Protein AF-A0A016V239-F1 (afdb_monomer_lite)

Secondary structure (DSSP, 8-state):
---------------------HHHHHHHHHHHHHHHHHHHHHHHHHH-TTTS-HHHHHHT--THHHHHHHHHHHHHHSSSHHHHHHHHHTBSSSSTT--B-HHHHHT-HHHHHHHHHHHHHHHHHHHTT----EEEEEEETTEEEEEEEESS-TTS--

Sequence (158 aa):
MRGIKHGRLRKFGSRRYRRPGTLHFMNGVAVSVLNTRHLSTLFENDRHFSHLADFEREMAYRTEMGLYFSYYKTIINAPSFLHGLKEITNDNVTEYGHTINTLKRFNLYPEVILSFAYRQFKALTNGLGWKLERCWTVNRGEMAPVESCEGTLTMTEI

InterPro domains:
  IPR018732 Dpy-19/Dpy-19-like [PF10034] (30-149)
  IPR018732 Dpy-19/Dpy-19-like [PTHR31488] (23-126)

Structure (mmCIF, N/CA/C/O backbone):
data_AF-A0A016V239-F1
#
_entry.id   AF-A0A016V239-F1
#
loop_
_atom_site.group_PDB
_atom_site.id
_atom_site.type_symbol
_atom_site.label_atom_id
_atom_site.label_alt_id
_atom_site.label_comp_id
_atom_site.label_asym_id
_atom_site.label_entity_id
_atom_site.label_seq_id
_atom_site.pdbx_PDB_ins_code
_atom_site.Cartn_x
_atom_site.Cartn_y
_atom_site.Cartn_z
_atom_site.occupancy
_atom_site.B_iso_or_equiv
_atom_site.auth_seq_id
_atom_site.auth_comp_id
_atom_site.auth_asym_id
_atom_site.auth_atom_id
_atom_site.pdbx_PDB_model_num
ATOM 1 N N . MET A 1 1 ? 53.558 -37.495 -2.596 1.00 44.53 1 MET A N 1
ATOM 2 C CA . MET A 1 1 ? 53.043 -37.053 -1.282 1.00 44.53 1 MET A CA 1
ATOM 3 C C . MET A 1 1 ? 52.337 -35.710 -1.441 1.00 44.53 1 MET A C 1
ATOM 5 O O . MET A 1 1 ? 53.005 -34.711 -1.655 1.00 44.53 1 MET A O 1
ATOM 9 N N . ARG A 1 2 ? 51.000 -35.673 -1.414 1.00 39.47 2 ARG A N 1
ATOM 10 C CA . ARG A 1 2 ? 50.211 -34.430 -1.338 1.00 39.47 2 ARG A CA 1
ATOM 11 C C . ARG A 1 2 ? 49.100 -34.661 -0.315 1.00 39.47 2 ARG A C 1
ATOM 13 O O . ARG A 1 2 ? 48.163 -35.404 -0.577 1.00 39.47 2 ARG A O 1
ATOM 20 N N . GLY A 1 3 ? 49.297 -34.122 0.887 1.00 42.81 3 GLY A N 1
ATOM 21 C CA . GLY A 1 3 ? 48.396 -34.286 2.024 1.00 42.81 3 GLY A CA 1
ATOM 22 C C . GLY A 1 3 ? 47.198 -33.347 1.922 1.00 42.81 3 GLY A C 1
ATOM 23 O O . GLY A 1 3 ? 47.354 -32.130 1.954 1.00 42.81 3 GLY A O 1
ATOM 24 N N . ILE A 1 4 ? 46.005 -33.927 1.826 1.00 49.91 4 ILE A N 1
ATOM 25 C CA . ILE A 1 4 ? 44.725 -33.227 1.924 1.00 49.91 4 ILE A CA 1
ATOM 26 C C . ILE A 1 4 ? 44.471 -32.961 3.413 1.00 49.91 4 ILE A C 1
ATOM 28 O O . ILE A 1 4 ? 44.132 -33.875 4.164 1.00 49.91 4 ILE A O 1
ATOM 32 N N . LYS A 1 5 ? 44.661 -31.719 3.876 1.00 50.88 5 LYS A N 1
ATOM 33 C CA . LYS A 1 5 ? 44.235 -31.323 5.226 1.00 50.88 5 LYS A CA 1
ATOM 34 C C . LYS A 1 5 ? 42.738 -31.026 5.205 1.00 50.88 5 LYS A C 1
ATOM 36 O O . LYS A 1 5 ? 42.298 -29.999 4.703 1.00 50.88 5 LYS A O 1
ATOM 41 N N . HIS A 1 6 ? 41.969 -31.957 5.758 1.00 50.56 6 HIS A N 1
ATOM 42 C CA . HIS A 1 6 ? 40.540 -31.826 6.010 1.00 50.56 6 HIS A CA 1
ATOM 43 C C . HIS A 1 6 ? 40.297 -30.668 6.997 1.00 50.56 6 HIS A C 1
ATOM 45 O O . HIS A 1 6 ? 40.685 -30.734 8.167 1.00 50.56 6 HIS A O 1
ATOM 51 N N . GLY A 1 7 ? 39.700 -29.577 6.511 1.00 50.06 7 GLY A N 1
ATOM 52 C CA . GLY A 1 7 ? 39.292 -28.436 7.325 1.00 50.06 7 GLY A CA 1
ATOM 53 C C . GLY A 1 7 ? 38.200 -28.847 8.311 1.00 50.06 7 GLY A C 1
ATOM 54 O O . GLY A 1 7 ? 37.103 -29.236 7.924 1.00 50.06 7 GLY A O 1
ATOM 55 N N . ARG A 1 8 ? 38.512 -28.780 9.606 1.00 51.22 8 ARG A N 1
ATOM 56 C CA . ARG A 1 8 ? 37.595 -29.082 10.707 1.00 51.22 8 ARG A CA 1
ATOM 57 C C . ARG A 1 8 ? 36.493 -28.013 10.760 1.00 51.22 8 ARG A C 1
ATOM 59 O O . ARG A 1 8 ? 36.762 -26.874 11.134 1.00 51.22 8 ARG A O 1
ATOM 66 N N . LEU A 1 9 ? 35.266 -28.389 10.395 1.00 56.19 9 LEU A N 1
ATOM 67 C CA . LEU A 1 9 ? 34.054 -27.571 10.522 1.00 56.19 9 LEU A CA 1
ATOM 68 C C . LEU A 1 9 ? 33.942 -26.993 11.944 1.00 56.19 9 LEU 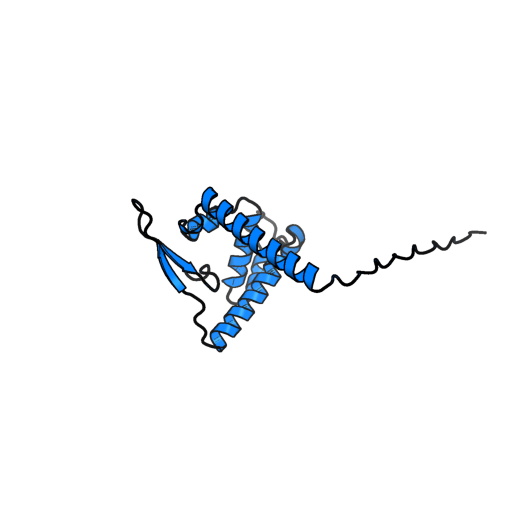A C 1
ATOM 70 O O . LEU A 1 9 ? 33.855 -27.731 12.929 1.00 56.19 9 LEU A O 1
ATOM 74 N N . ARG A 1 10 ? 33.944 -25.659 12.054 1.00 53.72 10 ARG A N 1
ATOM 75 C CA . ARG A 1 10 ? 33.608 -24.945 13.291 1.00 53.72 10 ARG A CA 1
ATOM 76 C C . ARG A 1 10 ? 32.156 -25.267 13.642 1.00 53.72 10 ARG A C 1
ATOM 78 O O . ARG A 1 10 ? 31.248 -24.886 12.910 1.00 53.72 10 ARG A O 1
ATOM 85 N N . LYS A 1 11 ? 31.936 -25.963 14.762 1.00 49.22 11 LYS A N 1
ATOM 86 C CA . LYS A 1 11 ? 30.594 -26.175 15.314 1.00 49.22 11 LYS A CA 1
ATOM 87 C C . LYS A 1 11 ? 29.951 -24.812 15.582 1.00 49.22 11 LYS A C 1
ATOM 89 O O . LYS A 1 11 ? 30.439 -24.049 16.413 1.00 49.22 11 LYS A O 1
ATOM 94 N N . PHE A 1 12 ? 28.871 -24.521 14.863 1.00 57.62 12 PHE A N 1
ATOM 95 C CA . PHE A 1 12 ? 28.000 -23.380 15.114 1.00 57.62 12 PHE A CA 1
ATOM 96 C C . PHE A 1 12 ? 27.380 -23.582 16.503 1.00 57.62 12 PHE A C 1
ATOM 98 O O . PHE A 1 12 ? 26.592 -24.503 16.715 1.00 57.62 12 PHE A O 1
ATOM 105 N N . GLY A 1 13 ? 27.815 -22.794 17.485 1.00 49.00 13 GLY A N 1
ATOM 106 C CA . GLY A 1 13 ? 27.261 -22.843 18.832 1.00 49.00 13 GLY A CA 1
ATOM 107 C C . GLY A 1 13 ? 25.800 -22.408 18.799 1.00 49.00 13 GLY A C 1
ATOM 108 O O . GLY A 1 13 ? 25.510 -21.236 18.571 1.00 49.00 13 GLY A O 1
ATOM 109 N N . SER A 1 14 ? 24.876 -23.339 19.033 1.00 49.62 14 SER A N 1
ATOM 110 C CA . SER A 1 14 ? 23.475 -23.016 19.293 1.00 49.62 14 SER A CA 1
ATOM 111 C C . SER A 1 14 ? 23.399 -22.125 20.534 1.00 49.62 14 SER A C 1
ATOM 113 O O . SER A 1 14 ? 23.553 -22.604 21.660 1.00 49.62 14 SER A O 1
ATOM 115 N N . ARG A 1 15 ? 23.159 -20.819 20.351 1.00 60.44 15 ARG A N 1
ATOM 116 C CA . ARG A 1 15 ? 22.717 -19.950 21.448 1.00 60.44 15 ARG A CA 1
ATOM 117 C C . ARG A 1 15 ? 21.414 -20.535 21.985 1.00 60.44 15 ARG A C 1
ATOM 119 O O . ARG A 1 15 ? 20.386 -20.508 21.317 1.00 60.44 15 ARG A O 1
ATOM 126 N N . ARG A 1 16 ? 21.478 -21.100 23.189 1.00 61.19 16 ARG A N 1
ATOM 127 C CA . ARG A 1 16 ? 20.323 -21.591 23.938 1.00 61.19 16 ARG A CA 1
ATOM 128 C C . ARG A 1 16 ? 19.430 -20.393 24.260 1.00 61.19 16 ARG A C 1
ATOM 130 O O . ARG A 1 16 ? 19.731 -19.629 25.172 1.00 61.19 16 ARG A O 1
ATOM 137 N N . TYR A 1 17 ? 18.359 -20.218 23.491 1.00 58.19 17 TYR A N 1
ATOM 138 C CA . TYR A 1 17 ? 17.320 -19.232 23.768 1.00 58.19 17 TYR A CA 1
ATOM 139 C C . TYR A 1 17 ? 16.639 -19.612 25.092 1.00 58.19 17 TYR A C 1
ATOM 141 O O . TYR A 1 17 ? 15.859 -20.563 25.165 1.00 58.19 17 TYR A O 1
ATOM 149 N N . ARG A 1 18 ? 17.027 -18.937 26.180 1.00 67.62 18 ARG A N 1
ATOM 150 C CA . ARG A 1 18 ? 16.446 -19.126 27.513 1.00 67.62 18 ARG A CA 1
ATOM 151 C C . ARG A 1 18 ? 15.034 -18.551 27.470 1.00 67.62 18 ARG A C 1
ATOM 153 O O . ARG A 1 18 ? 14.893 -17.359 27.226 1.00 67.62 18 ARG A O 1
ATOM 160 N N . ARG A 1 19 ? 14.013 -19.399 27.658 1.00 61.06 19 ARG A N 1
ATOM 161 C CA . ARG A 1 19 ? 12.600 -18.988 27.623 1.00 61.06 19 ARG A CA 1
ATOM 162 C C . ARG A 1 19 ? 12.402 -17.777 28.550 1.00 61.06 19 ARG A C 1
ATOM 164 O O . ARG A 1 19 ? 12.615 -17.934 29.754 1.00 61.06 19 ARG A O 1
ATOM 171 N N . PRO A 1 20 ? 12.050 -16.591 28.026 1.00 62.50 20 PRO A N 1
ATOM 172 C CA . PRO A 1 20 ? 11.710 -15.464 28.878 1.00 62.50 20 PRO A CA 1
ATOM 173 C C . PRO A 1 20 ? 10.446 -15.829 29.663 1.00 62.50 20 PRO A C 1
ATOM 175 O O . PRO A 1 20 ? 9.516 -16.415 29.109 1.00 62.50 20 PRO A O 1
ATOM 178 N N . GLY A 1 21 ? 10.426 -15.539 30.965 1.00 72.31 21 GLY A N 1
ATOM 179 C CA . GLY A 1 21 ? 9.213 -15.705 31.768 1.00 72.31 21 GLY A CA 1
ATOM 180 C C . GLY A 1 21 ? 8.068 -14.870 31.188 1.00 72.31 21 GLY A C 1
ATOM 181 O O . GLY A 1 21 ? 8.310 -13.826 30.580 1.00 72.31 21 GLY A O 1
ATOM 182 N N . THR A 1 22 ? 6.823 -15.299 31.393 1.00 73.69 22 THR A N 1
ATOM 183 C CA . THR A 1 22 ? 5.605 -14.603 30.926 1.00 73.69 22 THR A CA 1
ATOM 184 C C . THR A 1 22 ? 5.589 -13.114 31.291 1.00 73.69 22 THR A C 1
ATOM 186 O O . THR A 1 22 ? 5.162 -12.292 30.486 1.00 73.69 22 THR A O 1
ATOM 189 N N . LEU A 1 23 ? 6.156 -12.738 32.441 1.00 75.50 23 LEU A N 1
ATOM 190 C CA . LEU A 1 23 ? 6.297 -11.343 32.871 1.00 75.50 23 LEU A CA 1
ATOM 191 C C . LEU A 1 23 ? 7.185 -10.495 31.938 1.00 75.50 23 LEU A C 1
ATOM 193 O O . LEU A 1 23 ? 6.858 -9.350 31.637 1.00 75.50 23 LEU A O 1
ATOM 197 N N . HIS A 1 24 ? 8.287 -11.055 31.432 1.00 82.00 24 HIS A N 1
ATOM 198 C CA . HIS A 1 24 ? 9.167 -10.350 30.494 1.00 82.00 24 HIS A CA 1
ATOM 199 C C . HIS A 1 24 ? 8.504 -10.149 29.132 1.00 82.00 24 HIS A C 1
ATOM 201 O O . HIS A 1 24 ? 8.753 -9.139 28.477 1.00 82.00 24 HIS A O 1
ATOM 207 N N . PHE A 1 25 ? 7.640 -11.080 28.724 1.00 85.12 25 PHE A N 1
ATOM 208 C CA . PHE A 1 25 ? 6.859 -10.939 27.502 1.00 85.12 25 PHE A CA 1
ATOM 209 C C . PHE A 1 25 ? 5.836 -9.803 27.626 1.00 85.12 25 PHE A C 1
ATOM 211 O O . PHE A 1 25 ? 5.784 -8.941 26.755 1.00 85.12 25 PHE A O 1
ATOM 218 N N . MET A 1 26 ? 5.101 -9.734 28.742 1.00 85.06 26 MET A N 1
ATOM 219 C CA . MET A 1 26 ? 4.129 -8.659 28.993 1.00 85.06 26 MET A CA 1
ATOM 220 C C . MET A 1 26 ? 4.786 -7.277 29.046 1.00 85.06 26 MET A C 1
ATOM 222 O O . MET A 1 26 ? 4.302 -6.342 28.411 1.00 85.06 26 MET A O 1
ATOM 226 N N . ASN A 1 27 ? 5.926 -7.158 29.733 1.00 88.69 27 ASN A N 1
ATOM 227 C CA . ASN A 1 27 ? 6.692 -5.911 29.760 1.00 88.69 27 ASN A CA 1
ATOM 228 C C . ASN A 1 27 ? 7.199 -5.527 28.360 1.00 88.69 27 ASN A C 1
ATOM 230 O O . ASN A 1 27 ? 7.141 -4.358 27.989 1.00 88.69 27 ASN A O 1
ATOM 234 N N . GLY A 1 28 ? 7.637 -6.503 27.557 1.00 91.44 28 GLY A N 1
ATOM 235 C CA . GLY A 1 28 ? 8.037 -6.273 26.166 1.00 91.44 28 GLY A CA 1
ATOM 236 C C . GLY A 1 28 ? 6.888 -5.765 25.291 1.00 91.44 28 GLY A C 1
ATOM 237 O O . GLY A 1 28 ? 7.064 -4.798 24.553 1.00 91.44 28 GLY A O 1
ATOM 238 N N . VAL A 1 29 ? 5.698 -6.361 25.416 1.00 93.75 29 VAL A N 1
ATOM 239 C CA . VAL A 1 29 ? 4.489 -5.911 24.705 1.00 93.75 29 VAL A CA 1
ATOM 240 C C . VAL A 1 29 ? 4.112 -4.491 25.126 1.00 93.75 29 VAL A C 1
ATOM 242 O O . VAL A 1 29 ? 3.867 -3.651 24.264 1.00 93.75 29 VAL A O 1
ATOM 245 N N . ALA A 1 30 ? 4.124 -4.192 26.427 1.00 94.25 30 ALA A N 1
ATOM 246 C CA . ALA A 1 30 ? 3.801 -2.861 26.935 1.00 94.25 30 ALA A CA 1
ATOM 247 C C . ALA A 1 30 ? 4.761 -1.790 26.392 1.00 94.25 30 ALA A C 1
ATOM 249 O O . ALA A 1 30 ? 4.313 -0.776 25.856 1.00 94.25 30 ALA A O 1
ATOM 250 N N . VAL A 1 31 ? 6.074 -2.040 26.454 1.00 95.06 31 VAL A N 1
ATOM 251 C CA . VAL A 1 31 ? 7.090 -1.131 25.898 1.00 95.06 31 VAL A CA 1
ATOM 252 C C . VAL A 1 31 ? 6.915 -0.966 24.387 1.00 95.06 31 VAL A C 1
ATOM 254 O O . VAL A 1 31 ? 6.991 0.156 23.893 1.00 95.06 31 VAL A O 1
ATOM 257 N N . SER A 1 32 ? 6.620 -2.044 23.653 1.00 93.81 32 SER A N 1
ATOM 258 C CA . SER A 1 32 ? 6.361 -1.969 22.212 1.00 93.81 32 SER A CA 1
ATOM 259 C C . SER A 1 32 ? 5.154 -1.088 21.896 1.00 93.81 32 SER A C 1
ATOM 261 O O . SER A 1 32 ? 5.251 -0.231 21.024 1.00 93.81 32 SER A O 1
ATOM 263 N N . VAL A 1 33 ? 4.033 -1.261 22.604 1.00 95.88 33 VAL A N 1
ATOM 264 C CA . VAL A 1 33 ? 2.819 -0.459 22.383 1.00 95.88 33 VAL A CA 1
ATOM 265 C C . VAL A 1 33 ? 3.086 1.012 22.688 1.00 95.88 33 VAL A C 1
ATOM 267 O O . VAL A 1 33 ? 2.745 1.867 21.873 1.00 95.88 33 VAL A O 1
ATOM 270 N N . LEU A 1 34 ? 3.730 1.315 23.818 1.00 95.12 34 LEU A N 1
ATOM 271 C CA . LEU A 1 34 ? 4.085 2.688 24.185 1.00 95.12 34 LEU A CA 1
ATOM 272 C C . LEU A 1 34 ? 5.008 3.328 23.145 1.00 95.12 34 LEU A C 1
ATOM 274 O O . LEU A 1 34 ? 4.759 4.455 22.721 1.00 95.12 34 LEU A O 1
ATOM 278 N N . ASN A 1 35 ? 6.024 2.597 22.686 1.00 94.81 35 ASN A N 1
ATOM 279 C CA . ASN A 1 35 ? 6.947 3.079 21.665 1.00 94.81 35 ASN A CA 1
ATOM 280 C C . ASN A 1 35 ? 6.236 3.336 20.327 1.00 94.81 35 ASN A C 1
ATOM 282 O O . ASN A 1 35 ? 6.426 4.389 19.727 1.00 94.81 35 ASN A O 1
ATOM 286 N N . THR A 1 36 ? 5.365 2.426 19.878 1.00 91.06 36 THR A N 1
ATOM 287 C CA . THR A 1 36 ? 4.581 2.626 18.649 1.00 91.06 36 THR A CA 1
ATOM 288 C C . THR A 1 36 ? 3.662 3.840 18.764 1.00 91.06 36 THR A C 1
ATOM 290 O O . THR A 1 36 ? 3.586 4.629 17.825 1.00 91.06 36 THR A O 1
ATOM 293 N N . ARG A 1 37 ? 3.007 4.037 19.916 1.00 91.81 37 ARG A N 1
ATOM 294 C CA . ARG A 1 37 ? 2.168 5.220 20.165 1.00 91.81 37 ARG A CA 1
ATOM 295 C C . ARG A 1 37 ? 2.993 6.502 20.121 1.00 91.81 37 ARG A C 1
ATOM 297 O O . ARG A 1 37 ? 2.631 7.424 19.398 1.00 91.81 37 ARG A O 1
ATOM 304 N N . HIS A 1 38 ? 4.122 6.534 20.819 1.00 94.12 38 HIS A N 1
ATOM 305 C CA . HIS A 1 38 ? 5.001 7.698 20.848 1.00 94.12 38 HIS A CA 1
ATOM 306 C C . HIS A 1 38 ? 5.532 8.063 19.454 1.00 94.12 38 HIS A C 1
ATOM 308 O O . HIS A 1 38 ? 5.443 9.217 19.034 1.00 94.12 38 HIS A O 1
ATOM 314 N N . LEU A 1 39 ? 6.005 7.070 18.696 1.00 91.88 39 LEU A N 1
ATOM 315 C CA . LEU A 1 39 ? 6.440 7.282 17.319 1.00 91.88 39 LEU A CA 1
ATOM 316 C C . LEU A 1 39 ? 5.288 7.790 16.452 1.00 91.88 39 LEU A C 1
ATOM 318 O O . LEU A 1 39 ? 5.470 8.778 15.750 1.00 91.88 39 LEU A O 1
ATOM 322 N N . SER A 1 40 ? 4.095 7.191 16.547 1.00 85.50 40 SER A N 1
ATOM 323 C CA . SER A 1 40 ? 2.936 7.647 15.768 1.00 85.50 40 SER A CA 1
ATOM 324 C C . SER A 1 40 ? 2.589 9.113 16.038 1.00 85.50 40 SER A C 1
ATOM 326 O O . SER A 1 40 ? 2.348 9.858 15.096 1.00 85.50 40 SER A O 1
ATOM 328 N N . THR A 1 41 ? 2.668 9.564 17.295 1.00 86.19 41 THR A N 1
ATOM 329 C CA . THR A 1 41 ? 2.420 10.971 17.641 1.00 86.19 41 THR A CA 1
ATOM 330 C C . THR A 1 41 ? 3.497 11.916 17.115 1.00 86.19 41 THR A C 1
ATOM 332 O O . THR A 1 41 ? 3.171 13.002 16.649 1.00 86.19 41 THR A O 1
ATOM 335 N N . LEU A 1 42 ? 4.772 11.511 17.151 1.00 90.06 42 LEU A N 1
ATOM 336 C CA . LEU A 1 42 ? 5.864 12.322 16.607 1.00 90.06 42 LEU A CA 1
ATOM 337 C C . LEU A 1 42 ? 5.771 12.445 15.084 1.00 90.06 42 LEU A C 1
ATOM 339 O O . LEU A 1 42 ? 5.923 13.541 14.552 1.00 90.06 42 LEU A O 1
ATOM 343 N N . PHE A 1 43 ? 5.489 11.336 14.395 1.00 83.38 43 PHE A N 1
ATOM 344 C CA . PHE A 1 43 ? 5.298 11.329 12.946 1.00 83.38 43 PHE A CA 1
ATOM 345 C C . PHE A 1 43 ? 4.119 12.203 12.526 1.00 83.38 43 PHE A C 1
ATOM 347 O O . PHE A 1 43 ? 4.241 12.950 11.557 1.00 83.38 43 PHE A O 1
ATOM 354 N N . GLU A 1 44 ? 3.004 12.134 13.255 1.00 80.81 44 GLU A N 1
ATOM 355 C CA . GLU A 1 44 ? 1.842 12.968 12.960 1.00 80.81 44 GLU A CA 1
ATOM 356 C C . GLU A 1 44 ? 2.150 14.453 13.178 1.00 80.81 44 GLU A C 1
ATOM 358 O O . GLU A 1 44 ? 1.818 15.273 12.332 1.00 80.81 44 GLU A O 1
ATOM 363 N N . ASN A 1 45 ? 2.866 14.800 14.249 1.00 83.50 45 ASN A N 1
ATOM 364 C CA . ASN A 1 45 ? 3.215 16.189 14.546 1.00 83.50 45 ASN A CA 1
ATOM 365 C C . ASN A 1 45 ? 4.207 16.804 13.539 1.00 83.50 45 ASN A C 1
ATOM 367 O O . ASN A 1 45 ? 4.131 17.993 13.249 1.00 83.50 45 ASN A O 1
ATOM 371 N N . ASP A 1 46 ? 5.148 16.018 13.010 1.00 82.50 46 ASP A N 1
ATOM 372 C CA . ASP A 1 46 ? 6.144 16.513 12.047 1.00 82.50 46 ASP A CA 1
ATOM 373 C C . ASP A 1 46 ? 5.580 16.606 10.621 1.00 82.50 46 ASP A C 1
ATOM 375 O O . ASP A 1 46 ? 5.853 17.553 9.884 1.00 82.50 46 ASP A O 1
ATOM 379 N N . ARG A 1 47 ? 4.766 15.625 10.216 1.00 72.44 47 ARG A N 1
ATOM 380 C CA . ARG A 1 47 ? 4.387 15.426 8.807 1.00 72.44 47 ARG A CA 1
ATOM 381 C C . ARG A 1 47 ? 2.908 15.667 8.520 1.00 72.44 47 ARG A C 1
ATOM 383 O O . ARG A 1 47 ? 2.558 15.735 7.346 1.00 72.44 47 ARG A O 1
ATOM 390 N N . HIS A 1 48 ? 2.067 15.779 9.553 1.00 72.75 48 HIS A N 1
ATOM 391 C CA . HIS A 1 48 ? 0.610 15.957 9.461 1.00 72.75 48 HIS A CA 1
ATOM 392 C C . HIS A 1 48 ? -0.043 14.994 8.459 1.00 72.75 48 HIS A C 1
ATOM 394 O O . HIS A 1 48 ? -0.891 15.376 7.651 1.00 72.75 48 HIS A O 1
ATOM 400 N N . PHE A 1 49 ? 0.393 13.730 8.474 1.00 61.28 49 PHE A N 1
ATOM 401 C CA . PHE A 1 49 ? 0.010 12.726 7.481 1.00 61.28 49 PHE A CA 1
ATOM 402 C C . PHE A 1 49 ? -1.502 12.490 7.413 1.00 61.28 49 PHE A C 1
ATOM 404 O O . PHE A 1 49 ? -1.989 12.124 6.346 1.00 61.28 49 PHE A O 1
ATOM 411 N N . SER A 1 50 ? -2.233 12.713 8.507 1.00 65.38 50 SER A N 1
ATOM 412 C CA . SER A 1 50 ? -3.693 12.569 8.563 1.00 65.38 50 SER A CA 1
ATOM 413 C C . SER A 1 50 ? -4.441 13.694 7.836 1.00 65.38 50 SER A C 1
ATOM 415 O O . SER A 1 50 ? -5.618 13.548 7.517 1.00 65.38 50 SER A O 1
ATOM 417 N N . HIS A 1 51 ? -3.771 14.817 7.560 1.00 63.78 51 HIS A N 1
ATOM 418 C CA . HIS A 1 51 ? -4.333 15.966 6.843 1.00 63.78 51 HIS A CA 1
ATOM 419 C C . HIS A 1 51 ? -3.883 16.054 5.379 1.00 63.78 51 HIS A C 1
ATOM 421 O O . HIS A 1 51 ? -4.419 16.867 4.622 1.00 63.78 51 HIS A O 1
ATOM 427 N N . LEU A 1 52 ? -2.895 15.261 4.966 1.00 68.38 52 LEU A N 1
ATOM 428 C CA . LEU A 1 52 ? -2.449 15.237 3.576 1.00 68.38 52 LEU A CA 1
ATOM 429 C C . LEU A 1 52 ? -3.379 14.358 2.741 1.00 68.38 52 LEU A C 1
ATOM 431 O O . LEU A 1 52 ? -3.791 13.282 3.174 1.00 68.38 52 LEU A O 1
ATOM 435 N N . ALA A 1 53 ? -3.669 14.815 1.525 1.00 69.06 53 ALA A N 1
ATOM 436 C CA . ALA A 1 53 ? -4.387 14.013 0.546 1.00 69.06 53 ALA A CA 1
ATOM 437 C C . ALA A 1 53 ? -3.563 12.782 0.147 1.00 69.06 53 ALA A C 1
ATOM 439 O O . ALA A 1 53 ? -2.330 12.828 0.167 1.00 69.06 53 ALA A O 1
ATOM 440 N N . ASP A 1 54 ? -4.221 11.706 -0.287 1.00 67.38 54 ASP A N 1
ATOM 441 C CA . ASP A 1 54 ? -3.535 10.468 -0.679 1.00 67.38 54 ASP A CA 1
ATOM 442 C C . ASP A 1 54 ? -2.461 10.725 -1.755 1.00 67.38 54 ASP A C 1
ATOM 444 O O . ASP A 1 54 ? -1.332 10.254 -1.621 1.00 67.38 54 ASP A O 1
ATOM 448 N N . PHE A 1 55 ? -2.726 11.616 -2.719 1.00 66.56 55 PHE A N 1
ATOM 449 C CA . PHE A 1 55 ? -1.733 12.026 -3.722 1.00 66.56 55 PHE A CA 1
ATOM 450 C C . PHE A 1 55 ? -0.517 12.770 -3.126 1.00 66.56 55 PHE A C 1
ATOM 452 O O . PHE A 1 55 ? 0.614 12.590 -3.582 1.00 66.56 55 PHE A O 1
ATOM 459 N N . GLU A 1 56 ? -0.718 13.607 -2.101 1.00 67.38 56 GLU A N 1
ATOM 460 C CA . GLU A 1 56 ? 0.360 14.353 -1.429 1.00 67.38 56 GLU A CA 1
ATOM 461 C C . GLU A 1 56 ? 1.238 13.392 -0.622 1.00 67.38 56 GLU A C 1
ATOM 463 O O . GLU A 1 56 ? 2.461 13.547 -0.569 1.00 67.38 56 GLU A O 1
ATOM 468 N N . ARG A 1 57 ? 0.620 12.356 -0.038 1.00 73.44 57 ARG A N 1
ATOM 469 C CA . ARG A 1 57 ? 1.319 11.271 0.663 1.00 73.44 57 ARG A CA 1
ATOM 470 C C . ARG A 1 57 ? 2.137 10.426 -0.312 1.00 73.44 57 ARG A C 1
ATOM 472 O O . ARG A 1 57 ? 3.279 10.097 0.007 1.00 73.44 57 ARG A O 1
ATOM 479 N N . GLU A 1 58 ? 1.611 10.140 -1.503 1.00 69.69 58 GLU A N 1
ATOM 480 C CA . GLU A 1 58 ? 2.338 9.431 -2.568 1.00 69.69 58 GLU A CA 1
ATOM 481 C C . GLU A 1 58 ? 3.581 10.207 -3.040 1.00 69.69 58 GLU A C 1
ATOM 483 O O . GLU A 1 58 ? 4.648 9.623 -3.229 1.00 69.69 58 GLU A O 1
ATOM 488 N N . MET A 1 59 ? 3.486 11.534 -3.150 1.00 65.38 59 MET A N 1
ATOM 489 C CA . MET A 1 59 ? 4.597 12.411 -3.561 1.00 65.38 59 MET A CA 1
ATOM 490 C C . MET A 1 59 ? 5.650 12.627 -2.459 1.00 65.38 59 MET A C 1
ATOM 492 O O . MET A 1 59 ? 6.752 13.113 -2.725 1.00 65.38 59 MET A O 1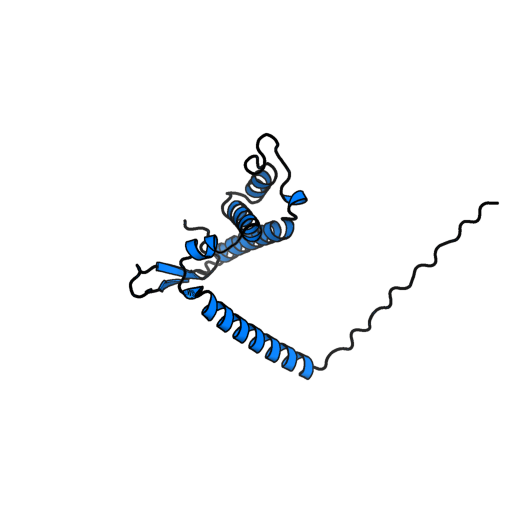
ATOM 496 N N . ALA A 1 60 ? 5.349 12.255 -1.211 1.00 70.19 60 ALA A N 1
ATOM 497 C CA . ALA A 1 60 ? 6.267 12.398 -0.085 1.00 70.19 60 ALA A CA 1
ATOM 498 C C . ALA A 1 60 ? 7.361 11.311 -0.045 1.00 70.19 60 ALA A C 1
AT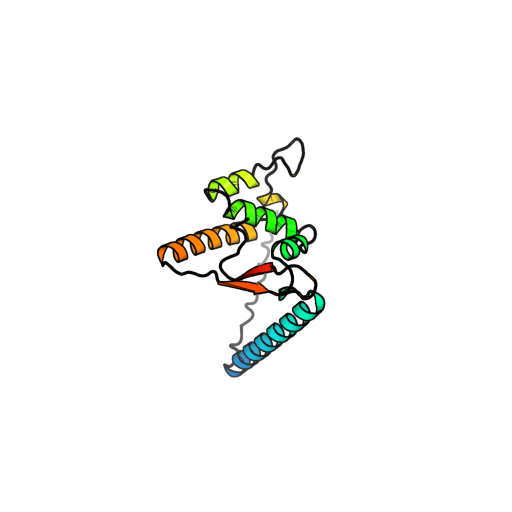OM 500 O O . ALA A 1 60 ? 8.338 11.449 0.709 1.00 70.19 60 ALA A O 1
ATOM 501 N N . TYR A 1 61 ? 7.222 10.243 -0.841 1.00 69.56 61 TYR A N 1
ATOM 502 C CA . TYR A 1 61 ? 8.240 9.208 -0.994 1.00 69.56 61 TYR A CA 1
ATOM 503 C C . TYR A 1 61 ? 9.386 9.715 -1.873 1.00 69.56 61 TYR A C 1
ATOM 505 O O . TYR A 1 61 ? 9.247 9.905 -3.079 1.00 69.56 61 TYR A O 1
ATOM 513 N N . ARG A 1 62 ? 10.562 9.924 -1.273 1.00 74.69 62 ARG A N 1
ATOM 514 C CA . ARG A 1 62 ? 11.760 10.302 -2.031 1.00 74.69 62 ARG A CA 1
ATOM 515 C C . ARG A 1 62 ? 12.402 9.090 -2.710 1.00 74.69 62 ARG A C 1
ATOM 517 O O . ARG A 1 62 ? 12.553 8.037 -2.093 1.00 74.69 62 ARG A O 1
ATOM 524 N N . THR A 1 63 ? 12.815 9.305 -3.961 1.00 81.19 63 THR A N 1
ATOM 525 C CA . THR A 1 63 ? 13.719 8.459 -4.761 1.00 81.19 63 THR A CA 1
ATOM 526 C C . THR A 1 63 ? 13.371 6.965 -4.752 1.00 81.19 63 THR A C 1
ATOM 528 O O . THR A 1 63 ? 12.444 6.544 -5.438 1.00 81.19 63 THR A O 1
ATOM 531 N N . GLU A 1 64 ? 14.115 6.161 -3.997 1.00 82.56 64 GLU A N 1
ATOM 532 C CA . GLU A 1 64 ? 14.068 4.697 -4.025 1.00 82.56 64 GLU A CA 1
ATOM 533 C C . GLU A 1 64 ? 12.736 4.155 -3.492 1.00 82.56 64 GLU A C 1
ATOM 535 O O . GLU A 1 64 ? 12.141 3.258 -4.083 1.00 82.56 64 GLU A O 1
ATOM 540 N N . MET A 1 65 ? 12.202 4.767 -2.431 1.00 81.25 65 MET A N 1
ATOM 541 C CA . MET A 1 65 ? 10.931 4.334 -1.839 1.00 81.25 65 MET A CA 1
ATOM 542 C C . MET A 1 65 ? 9.747 4.605 -2.773 1.00 81.25 65 MET A C 1
ATOM 544 O O . MET A 1 65 ? 8.816 3.805 -2.836 1.00 81.25 65 MET A O 1
ATOM 548 N N . GLY A 1 66 ? 9.803 5.706 -3.530 1.00 83.12 66 GLY A N 1
ATOM 549 C CA . GLY A 1 66 ? 8.797 6.028 -4.544 1.00 83.12 66 GLY A CA 1
ATOM 550 C C . GLY A 1 66 ? 8.863 5.075 -5.738 1.00 83.12 66 GLY A C 1
ATOM 551 O O . GLY A 1 66 ? 7.827 4.671 -6.261 1.00 83.12 66 GLY A O 1
ATOM 552 N N . LEU A 1 67 ? 10.071 4.646 -6.122 1.00 83.19 67 LEU A N 1
ATOM 553 C CA . LEU A 1 67 ? 10.270 3.640 -7.166 1.00 83.19 67 LEU A CA 1
ATOM 554 C C . LEU A 1 67 ? 9.639 2.292 -6.775 1.00 83.19 67 LEU A C 1
ATOM 556 O O . LEU A 1 67 ? 8.868 1.733 -7.555 1.00 83.19 67 LEU A O 1
ATOM 560 N N . TYR A 1 68 ? 9.915 1.792 -5.565 1.00 86.62 68 TYR A N 1
ATOM 561 C CA . TYR A 1 68 ? 9.314 0.551 -5.053 1.00 86.62 68 TYR A CA 1
ATOM 562 C C . TYR A 1 68 ? 7.785 0.625 -5.004 1.00 86.62 68 TYR A C 1
ATOM 564 O O . TYR A 1 68 ? 7.096 -0.306 -5.428 1.00 86.62 68 TYR A O 1
ATOM 572 N N . PHE A 1 69 ? 7.255 1.757 -4.538 1.00 85.62 69 PHE A N 1
ATOM 573 C CA . PHE A 1 69 ? 5.819 1.992 -4.466 1.00 85.62 69 PHE A CA 1
ATOM 574 C C . PHE A 1 69 ? 5.153 2.043 -5.852 1.00 85.62 69 PHE A C 1
ATOM 576 O O . PHE A 1 69 ? 4.095 1.445 -6.049 1.00 85.62 69 PHE A O 1
ATOM 583 N N . SER A 1 70 ? 5.797 2.684 -6.831 1.00 85.44 70 SER A N 1
ATOM 584 C CA . SER A 1 70 ? 5.323 2.742 -8.220 1.00 85.44 70 SER A CA 1
ATOM 585 C C . SER A 1 70 ? 5.193 1.345 -8.834 1.00 85.44 70 SER A C 1
ATOM 587 O O . SER A 1 70 ? 4.127 0.977 -9.329 1.00 85.44 70 SER A O 1
ATOM 589 N N . TYR A 1 71 ? 6.229 0.509 -8.706 1.00 86.75 71 TYR A N 1
ATOM 590 C CA . TYR A 1 71 ? 6.177 -0.864 -9.207 1.00 86.75 71 TYR A CA 1
ATOM 591 C C . TYR A 1 71 ? 5.114 -1.716 -8.511 1.00 86.75 71 TYR A C 1
ATOM 593 O O . TYR A 1 71 ? 4.414 -2.482 -9.174 1.00 86.75 71 TYR A O 1
ATOM 601 N N . TYR A 1 72 ? 4.958 -1.570 -7.193 1.00 88.00 72 TYR A N 1
ATOM 602 C CA . TYR A 1 72 ? 3.867 -2.204 -6.454 1.00 88.00 72 TYR A CA 1
ATOM 603 C C . TYR A 1 72 ? 2.496 -1.821 -7.045 1.00 88.00 72 TYR A C 1
ATOM 605 O O . TYR A 1 72 ? 1.692 -2.708 -7.349 1.00 88.00 72 TYR A O 1
ATOM 613 N N . LYS A 1 73 ? 2.257 -0.521 -7.289 1.00 86.44 73 LYS A N 1
ATOM 614 C CA . LYS A 1 73 ? 1.005 0.012 -7.863 1.00 86.44 73 LYS A CA 1
ATOM 615 C C . LYS A 1 73 ? 0.723 -0.573 -9.256 1.00 86.44 73 LYS A C 1
ATOM 617 O O . LYS A 1 73 ? -0.398 -1.001 -9.532 1.00 86.44 73 LYS A O 1
ATOM 622 N N . THR A 1 74 ? 1.746 -0.714 -10.097 1.00 86.62 74 THR A N 1
ATOM 623 C CA . THR A 1 74 ? 1.619 -1.352 -11.419 1.00 86.62 74 THR A CA 1
ATOM 624 C C . THR A 1 74 ? 1.151 -2.813 -11.326 1.00 86.62 74 THR A C 1
ATOM 626 O O . THR A 1 74 ? 0.254 -3.219 -12.064 1.00 86.62 74 THR A O 1
ATOM 629 N N . ILE A 1 75 ? 1.675 -3.620 -10.390 1.00 88.81 75 ILE A N 1
ATOM 630 C CA . ILE A 1 75 ? 1.289 -5.046 -10.260 1.00 88.81 75 ILE A CA 1
ATOM 631 C C . ILE A 1 75 ? -0.155 -5.216 -9.776 1.00 88.81 75 ILE A C 1
ATOM 633 O O . ILE A 1 75 ? -0.854 -6.145 -10.212 1.00 88.81 75 ILE A O 1
ATOM 637 N N . ILE A 1 76 ? -0.597 -4.370 -8.842 1.00 87.44 76 ILE A N 1
ATOM 638 C CA . ILE A 1 76 ? -1.953 -4.458 -8.282 1.00 87.44 76 ILE A CA 1
ATOM 639 C C . ILE A 1 76 ? -3.014 -3.984 -9.279 1.00 87.44 76 ILE A C 1
ATOM 641 O O . ILE A 1 76 ? -4.093 -4.576 -9.313 1.00 87.44 76 ILE A O 1
ATOM 645 N N . ASN A 1 77 ? -2.687 -2.993 -10.117 1.00 85.62 77 ASN A N 1
ATOM 646 C CA . ASN A 1 77 ? -3.594 -2.440 -11.125 1.00 85.62 77 ASN A CA 1
ATOM 647 C C . ASN A 1 77 ? -3.611 -3.269 -12.419 1.00 85.62 77 ASN A C 1
ATOM 649 O O . ASN A 1 77 ? -4.589 -3.233 -13.164 1.00 85.62 77 ASN A O 1
ATOM 653 N N . ALA A 1 78 ? -2.572 -4.070 -12.678 1.00 88.06 78 ALA A N 1
ATOM 654 C CA . ALA A 1 78 ? -2.533 -4.965 -13.828 1.00 88.06 78 ALA A CA 1
ATOM 655 C C . ALA A 1 78 ? -3.664 -6.020 -13.790 1.00 88.06 78 ALA A C 1
ATOM 657 O O . ALA A 1 78 ? -3.940 -6.613 -12.737 1.00 88.06 78 ALA A O 1
ATOM 658 N N . PRO A 1 79 ? -4.249 -6.387 -14.947 1.00 87.12 79 PRO A N 1
ATOM 659 C CA . PRO A 1 79 ? -5.380 -7.318 -15.016 1.00 87.12 79 PRO A CA 1
ATOM 660 C C . PRO A 1 79 ? -5.041 -8.699 -14.438 1.00 87.12 79 PRO A C 1
ATOM 662 O O . PRO A 1 79 ? -5.851 -9.311 -13.744 1.00 87.12 79 PRO A O 1
ATOM 665 N N . SER A 1 80 ? -3.806 -9.175 -14.619 1.00 89.19 80 SER A N 1
ATOM 666 C CA . SER A 1 80 ? -3.307 -10.413 -14.008 1.00 89.19 80 SER A CA 1
ATOM 667 C C . SER A 1 80 ? -1.922 -10.217 -13.393 1.00 89.19 80 SER A C 1
ATOM 669 O O . SER A 1 80 ? -1.144 -9.378 -13.845 1.00 89.19 80 SER A O 1
ATOM 671 N N . PHE A 1 81 ? -1.602 -11.009 -12.364 1.00 89.25 81 PHE A N 1
ATOM 672 C CA . PHE A 1 81 ? -0.319 -10.908 -11.660 1.00 89.25 81 PHE A CA 1
ATOM 673 C C . PHE A 1 81 ? 0.863 -11.224 -12.584 1.00 89.25 81 PHE A C 1
ATOM 675 O O . PHE A 1 81 ? 1.867 -10.523 -12.573 1.00 89.25 81 PHE A O 1
ATOM 682 N N . LEU A 1 82 ? 0.716 -12.242 -13.438 1.00 88.81 82 LEU A N 1
ATOM 683 C CA . LEU A 1 82 ? 1.729 -12.606 -14.431 1.00 88.81 82 LEU A CA 1
ATOM 684 C C . LEU A 1 82 ? 1.928 -11.512 -15.483 1.00 88.81 82 LEU A C 1
ATOM 686 O O . LEU A 1 82 ? 3.056 -11.299 -15.919 1.00 88.81 82 LEU A O 1
ATOM 690 N N . HIS A 1 83 ? 0.858 -10.811 -15.873 1.00 88.81 83 HIS A N 1
ATOM 691 C CA . HIS A 1 83 ? 0.968 -9.667 -16.774 1.00 88.81 83 HIS A CA 1
ATOM 692 C C . HIS A 1 83 ? 1.759 -8.535 -16.121 1.00 88.81 83 HIS A C 1
ATOM 694 O O . HIS A 1 83 ? 2.746 -8.098 -16.699 1.00 88.81 83 HIS A O 1
ATOM 700 N N . GLY A 1 84 ? 1.406 -8.147 -14.889 1.00 88.19 84 GLY A N 1
ATOM 701 C CA . GLY A 1 84 ? 2.145 -7.121 -14.144 1.00 88.19 84 GLY A CA 1
ATOM 702 C C . GLY A 1 84 ? 3.613 -7.497 -13.915 1.00 88.19 84 GLY A C 1
ATOM 703 O O . GLY A 1 84 ? 4.504 -6.673 -14.089 1.00 88.19 84 GLY A O 1
ATOM 704 N N . LEU A 1 85 ? 3.900 -8.770 -13.621 1.00 88.25 85 LEU A N 1
ATOM 705 C CA . LEU A 1 85 ? 5.275 -9.263 -13.525 1.00 88.25 85 LEU A CA 1
ATOM 706 C C . LEU A 1 85 ? 6.037 -9.162 -14.848 1.00 88.25 85 LEU A C 1
ATOM 708 O O . LEU A 1 85 ? 7.195 -8.747 -14.854 1.00 88.25 85 LEU A O 1
ATOM 712 N N . LYS A 1 86 ? 5.415 -9.554 -15.963 1.00 86.75 86 LYS A N 1
ATOM 713 C CA . LYS A 1 86 ? 6.035 -9.483 -17.292 1.00 86.75 86 LYS A CA 1
ATOM 714 C C . LYS A 1 86 ? 6.313 -8.038 -17.698 1.00 86.75 86 LYS A C 1
ATOM 716 O O . LYS A 1 86 ? 7.371 -7.771 -18.255 1.00 86.75 86 LYS A O 1
ATOM 721 N N . GLU A 1 87 ? 5.385 -7.142 -17.391 1.00 84.38 87 GLU A N 1
ATOM 722 C CA . GLU A 1 87 ? 5.477 -5.707 -17.654 1.00 84.38 87 GLU A CA 1
ATOM 723 C C . GLU A 1 87 ? 6.666 -5.084 -16.918 1.00 84.38 87 GLU A C 1
ATOM 725 O O . GLU A 1 87 ? 7.492 -4.422 -17.533 1.00 84.38 87 GLU A O 1
ATOM 730 N N . ILE A 1 88 ? 6.849 -5.418 -15.639 1.00 83.88 88 ILE A N 1
ATOM 731 C CA . ILE A 1 88 ? 7.968 -4.908 -14.833 1.00 83.88 88 ILE A CA 1
ATOM 732 C C . ILE A 1 88 ? 9.302 -5.553 -15.216 1.00 83.88 88 ILE A C 1
ATOM 734 O O . ILE A 1 88 ? 10.341 -4.896 -15.218 1.00 83.88 88 ILE A O 1
ATOM 738 N N . THR A 1 89 ? 9.296 -6.844 -15.556 1.00 80.44 89 THR A N 1
ATOM 739 C CA . THR A 1 89 ? 10.516 -7.565 -15.959 1.00 80.44 89 THR A CA 1
ATOM 740 C C . THR A 1 89 ? 11.028 -7.116 -17.333 1.00 80.44 89 THR A C 1
ATOM 742 O O . THR A 1 89 ? 12.220 -7.250 -17.604 1.00 80.44 89 THR A O 1
ATOM 745 N N . ASN A 1 90 ? 10.144 -6.614 -18.198 1.00 75.88 90 ASN A N 1
ATOM 746 C CA . ASN A 1 90 ? 10.451 -6.174 -19.558 1.00 75.88 90 ASN A CA 1
ATOM 747 C C . ASN A 1 90 ? 10.134 -4.684 -19.754 1.00 75.88 90 ASN A C 1
ATOM 749 O O . ASN A 1 90 ? 9.556 -4.300 -20.772 1.00 75.88 90 ASN A O 1
ATOM 753 N N . ASP A 1 91 ? 10.499 -3.866 -18.767 1.00 68.00 91 ASP A N 1
ATOM 754 C CA . ASP A 1 91 ? 10.342 -2.420 -18.844 1.00 68.00 91 ASP A CA 1
ATOM 755 C C . ASP A 1 91 ? 11.441 -1.793 -19.724 1.00 68.00 91 ASP A C 1
ATOM 757 O O . ASP A 1 91 ? 12.617 -2.162 -19.642 1.00 68.00 91 ASP A O 1
ATOM 761 N N . ASN A 1 92 ? 11.043 -0.861 -20.592 1.00 65.81 92 ASN A N 1
ATOM 762 C CA . ASN A 1 92 ? 11.928 -0.072 -21.457 1.00 65.81 92 ASN A CA 1
ATOM 763 C C . ASN A 1 92 ? 11.983 1.412 -21.047 1.00 65.81 92 ASN A C 1
ATOM 765 O O . ASN A 1 92 ? 12.702 2.190 -21.676 1.00 65.81 92 ASN A O 1
ATOM 769 N N . VAL A 1 93 ? 11.216 1.806 -20.024 1.00 64.06 93 VAL A N 1
ATOM 770 C CA . VAL A 1 93 ? 11.070 3.196 -19.575 1.00 64.06 93 VAL A CA 1
ATOM 771 C C . VAL A 1 93 ? 12.226 3.608 -18.663 1.00 64.06 93 VAL A C 1
ATOM 773 O O . VAL A 1 93 ? 12.654 4.760 -18.686 1.00 64.06 93 VAL A O 1
ATOM 776 N N . THR A 1 94 ? 12.777 2.672 -17.889 1.00 63.44 94 THR A N 1
ATOM 777 C CA . THR A 1 94 ? 13.888 2.946 -16.963 1.00 63.44 94 THR A CA 1
ATOM 778 C C . THR A 1 94 ? 15.274 3.030 -17.611 1.00 63.44 94 THR A C 1
ATOM 780 O O . THR A 1 94 ? 16.157 3.672 -17.041 1.00 63.44 94 THR A O 1
ATOM 783 N N . GLU A 1 95 ? 15.485 2.449 -18.797 1.00 56.91 95 GLU A N 1
ATOM 784 C CA . GLU A 1 95 ? 16.748 2.564 -19.542 1.00 56.91 95 GLU A CA 1
ATOM 785 C C . GLU A 1 95 ? 16.479 2.595 -21.060 1.00 56.91 95 GLU A C 1
ATOM 787 O O . GLU A 1 95 ? 16.056 1.606 -21.660 1.00 56.91 95 GLU A O 1
ATOM 792 N N . TYR A 1 96 ? 16.701 3.750 -21.699 1.00 45.12 96 TYR A N 1
ATOM 793 C CA . TYR A 1 96 ? 16.429 3.929 -23.129 1.00 45.12 96 TYR A CA 1
ATOM 794 C C . TYR A 1 96 ? 17.340 3.021 -23.970 1.00 45.12 96 TYR A C 1
ATOM 796 O O . TYR A 1 96 ? 18.559 3.187 -23.977 1.00 45.12 96 TYR A O 1
ATOM 804 N N . GLY A 1 97 ? 16.744 2.076 -24.701 1.00 57.31 97 GLY A N 1
ATOM 805 C CA . GLY A 1 97 ? 17.444 1.220 -25.668 1.00 57.31 97 GLY A CA 1
ATOM 806 C C . GLY A 1 97 ? 17.718 -0.225 -25.231 1.00 57.31 97 GLY A C 1
ATOM 807 O O . GLY A 1 97 ? 18.155 -1.006 -26.074 1.00 57.31 97 GLY A O 1
ATOM 808 N N . HIS A 1 98 ? 17.417 -0.625 -23.986 1.00 57.81 98 HIS A N 1
ATOM 809 C CA . HIS A 1 98 ? 17.566 -2.017 -23.528 1.00 57.81 98 HIS A CA 1
ATOM 810 C C . HIS A 1 98 ? 16.470 -2.438 -22.532 1.00 57.81 98 HIS A C 1
ATOM 812 O O . HIS A 1 98 ? 16.217 -1.753 -21.551 1.00 57.81 98 HIS A O 1
ATOM 818 N N . THR A 1 99 ? 15.849 -3.604 -22.746 1.00 63.44 99 THR A N 1
ATOM 819 C CA . THR A 1 99 ? 14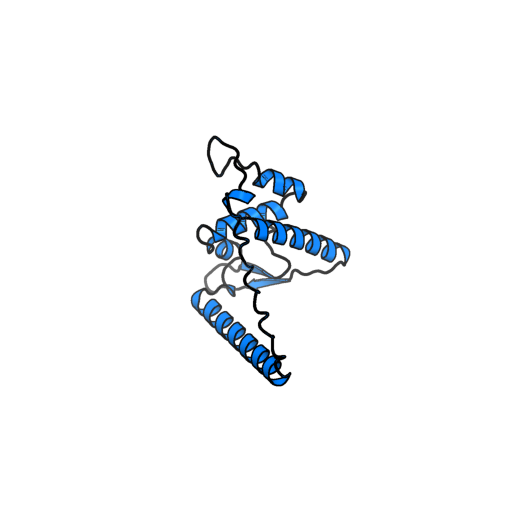.922 -4.228 -21.782 1.00 63.44 99 THR A CA 1
ATOM 820 C C . THR A 1 99 ? 15.719 -4.899 -20.668 1.00 63.44 99 THR A C 1
ATOM 822 O O . THR A 1 99 ? 16.439 -5.872 -20.924 1.00 63.44 99 THR A O 1
ATOM 825 N N . ILE A 1 100 ? 15.617 -4.400 -19.436 1.00 64.56 100 ILE A N 1
ATOM 826 C CA . ILE A 1 100 ? 16.395 -4.916 -18.303 1.00 64.56 100 ILE A CA 1
ATOM 827 C C . ILE A 1 100 ? 15.466 -5.528 -17.265 1.00 64.56 100 ILE A C 1
ATOM 829 O O . ILE A 1 100 ? 14.425 -4.981 -16.926 1.00 64.56 100 ILE A O 1
ATOM 833 N N . ASN A 1 101 ? 15.890 -6.664 -16.708 1.00 72.62 101 ASN A N 1
ATOM 834 C CA . ASN A 1 101 ? 15.192 -7.304 -15.603 1.00 72.62 101 ASN A CA 1
ATOM 835 C C . ASN A 1 101 ? 15.356 -6.476 -14.315 1.00 72.62 101 ASN A C 1
ATOM 837 O O . ASN A 1 101 ? 16.348 -6.605 -13.584 1.00 72.62 101 ASN A O 1
ATOM 841 N N . THR A 1 102 ? 14.363 -5.635 -14.042 1.00 74.12 102 THR A N 1
ATOM 842 C CA . THR A 1 102 ? 14.288 -4.760 -12.865 1.00 74.12 102 THR A CA 1
ATOM 843 C C . THR A 1 102 ? 14.248 -5.545 -11.546 1.00 74.12 102 THR A C 1
ATOM 845 O O . THR A 1 102 ? 14.844 -5.096 -10.566 1.00 74.12 102 THR A O 1
ATOM 848 N N . LEU A 1 103 ? 13.671 -6.760 -11.516 1.00 75.31 103 LEU A N 1
ATOM 849 C CA . LEU A 1 103 ? 13.537 -7.567 -10.290 1.00 75.31 103 LEU A CA 1
ATOM 850 C C . LEU A 1 103 ? 14.897 -7.923 -9.690 1.00 75.31 103 LEU A C 1
ATOM 852 O O . LEU A 1 103 ? 15.103 -7.817 -8.481 1.00 75.31 103 LEU A O 1
ATOM 856 N N . LYS A 1 104 ? 15.842 -8.351 -10.534 1.00 75.44 104 LYS A N 1
ATOM 857 C CA . LYS A 1 104 ? 17.173 -8.766 -10.070 1.00 75.44 104 LYS A CA 1
ATOM 858 C C . LYS A 1 104 ? 18.071 -7.570 -9.753 1.00 75.44 104 LYS A C 1
ATOM 860 O O . LYS A 1 104 ? 18.918 -7.680 -8.872 1.00 75.44 104 LYS A O 1
ATOM 865 N N . ARG A 1 105 ? 17.906 -6.454 -10.470 1.00 80.19 105 ARG A N 1
ATOM 866 C CA . ARG A 1 105 ? 18.757 -5.263 -10.325 1.00 80.19 105 ARG A CA 1
ATOM 867 C C . ARG A 1 105 ? 18.403 -4.430 -9.095 1.00 80.19 105 ARG A C 1
ATOM 869 O O . ARG A 1 105 ? 19.315 -3.979 -8.414 1.00 80.19 105 ARG A O 1
ATOM 876 N N . PHE A 1 106 ? 17.112 -4.266 -8.806 1.00 79.12 106 PHE A N 1
ATOM 877 C CA . PHE A 1 106 ? 16.622 -3.443 -7.693 1.00 79.12 106 PHE A CA 1
ATOM 878 C C . PHE A 1 106 ? 16.149 -4.261 -6.483 1.00 79.12 106 PHE A C 1
ATOM 880 O O . PHE A 1 106 ? 15.658 -3.690 -5.523 1.00 79.12 106 PHE A O 1
ATOM 887 N N . ASN A 1 107 ? 16.307 -5.592 -6.501 1.00 83.44 107 ASN A N 1
ATOM 888 C CA . ASN A 1 107 ? 15.880 -6.484 -5.416 1.00 83.44 107 ASN A CA 1
ATOM 889 C C . ASN A 1 107 ? 14.389 -6.326 -5.041 1.00 83.44 107 ASN A C 1
ATOM 891 O O . ASN A 1 107 ? 14.032 -6.432 -3.874 1.00 83.44 107 ASN A O 1
ATOM 895 N N . LEU A 1 108 ? 13.521 -6.152 -6.045 1.00 85.12 108 LEU A N 1
ATOM 896 C CA . LEU A 1 108 ? 12.077 -5.877 -5.912 1.00 85.12 108 LEU A CA 1
ATOM 897 C C . LEU A 1 108 ? 11.240 -7.084 -5.404 1.00 85.12 108 LEU A C 1
ATOM 899 O O . LEU A 1 108 ? 10.017 -7.145 -5.529 1.00 85.12 108 LEU A O 1
ATOM 903 N N . TYR A 1 109 ? 11.893 -8.130 -4.896 1.00 88.12 109 TYR A N 1
ATOM 904 C CA . TYR A 1 109 ? 11.220 -9.337 -4.417 1.00 88.12 109 TYR A CA 1
ATOM 905 C C . TYR A 1 109 ? 10.193 -9.080 -3.299 1.00 88.12 109 TYR A C 1
ATOM 907 O O . TYR A 1 109 ? 9.107 -9.665 -3.385 1.00 88.12 109 TYR A O 1
ATOM 915 N N . PRO A 1 110 ? 10.466 -8.260 -2.260 1.00 88.81 110 PRO A N 1
ATOM 916 C CA . PRO A 1 110 ? 9.485 -8.039 -1.203 1.00 88.81 110 PRO A CA 1
ATOM 917 C C . PRO A 1 110 ? 8.234 -7.306 -1.709 1.00 88.81 110 PRO A C 1
ATOM 919 O O . PRO A 1 110 ? 7.128 -7.658 -1.302 1.00 88.81 110 PRO A O 1
ATOM 922 N N . GLU A 1 111 ? 8.370 -6.371 -2.646 1.00 87.75 111 GLU A N 1
ATOM 923 C CA . GLU A 1 111 ? 7.260 -5.622 -3.243 1.00 87.75 111 GLU A CA 1
ATOM 924 C C . GLU A 1 111 ? 6.384 -6.531 -4.107 1.00 87.75 111 GLU A C 1
ATOM 926 O O . GLU A 1 111 ? 5.154 -6.463 -4.051 1.00 87.75 111 GLU A O 1
ATOM 931 N N . VAL A 1 112 ? 7.000 -7.438 -4.870 1.00 89.88 112 VAL A N 1
ATOM 932 C CA . VAL A 1 112 ? 6.282 -8.447 -5.661 1.00 89.88 112 VAL A CA 1
ATOM 933 C C . VAL A 1 112 ? 5.489 -9.391 -4.754 1.00 89.88 112 VAL A C 1
ATOM 935 O O . VAL A 1 112 ? 4.314 -9.660 -5.019 1.00 89.88 112 VAL A O 1
ATOM 938 N N . ILE A 1 113 ? 6.102 -9.877 -3.669 1.00 91.56 113 ILE A N 1
ATOM 939 C CA . ILE A 1 113 ? 5.435 -10.755 -2.695 1.00 91.56 113 ILE A CA 1
ATOM 940 C C . ILE A 1 113 ? 4.270 -10.017 -2.026 1.00 91.56 113 ILE A C 1
ATOM 942 O O . ILE A 1 113 ? 3.181 -10.581 -1.896 1.00 91.56 113 ILE A O 1
ATOM 946 N N . LEU A 1 114 ? 4.468 -8.750 -1.652 1.00 90.56 114 LEU A N 1
ATOM 947 C CA . LEU A 1 114 ? 3.428 -7.904 -1.070 1.00 90.56 114 LEU A CA 1
ATOM 948 C C . LEU A 1 114 ? 2.265 -7.686 -2.047 1.00 90.56 114 LEU A C 1
ATOM 950 O O . LEU A 1 114 ? 1.104 -7.819 -1.660 1.00 90.56 114 LEU A O 1
ATOM 954 N N . SER A 1 115 ? 2.566 -7.415 -3.318 1.00 88.94 115 SER A N 1
ATOM 955 C CA . SER A 1 115 ? 1.567 -7.246 -4.383 1.00 88.94 115 SER A CA 1
ATOM 956 C C . SER A 1 115 ? 0.739 -8.513 -4.580 1.00 88.94 115 SER A C 1
ATOM 958 O O . SER A 1 115 ? -0.487 -8.454 -4.681 1.00 88.94 115 SER A O 1
ATOM 960 N N . PHE A 1 116 ? 1.396 -9.676 -4.591 1.00 90.69 116 PHE A N 1
ATOM 961 C CA . PHE A 1 116 ? 0.721 -10.966 -4.684 1.00 90.69 116 PHE A CA 1
ATOM 962 C C . PHE A 1 116 ? -0.202 -11.199 -3.484 1.00 90.69 116 PHE A C 1
ATOM 964 O O . PHE A 1 116 ? -1.393 -11.452 -3.665 1.00 90.69 116 PHE A O 1
ATOM 971 N N . ALA A 1 117 ? 0.318 -11.052 -2.262 1.00 91.12 117 ALA A N 1
ATOM 972 C CA . ALA A 1 117 ? -0.462 -11.221 -1.039 1.00 91.12 117 ALA A CA 1
ATOM 973 C C . ALA A 1 117 ? -1.678 -10.284 -1.004 1.00 91.12 117 ALA A C 1
ATOM 975 O O . ALA A 1 117 ? -2.777 -10.713 -0.654 1.00 91.12 117 ALA A O 1
ATOM 976 N N . TYR A 1 118 ? -1.508 -9.033 -1.438 1.00 88.25 118 TYR A N 1
ATOM 977 C CA . TYR A 1 118 ? -2.588 -8.055 -1.509 1.00 88.25 118 TYR A CA 1
ATOM 978 C C . TYR A 1 118 ? -3.673 -8.442 -2.524 1.00 88.25 118 TYR A C 1
ATOM 980 O O . TYR A 1 118 ? -4.857 -8.368 -2.203 1.00 88.25 118 TYR A O 1
ATOM 988 N N . ARG A 1 119 ? -3.310 -8.929 -3.719 1.00 87.75 119 ARG A N 1
ATOM 989 C CA . ARG A 1 119 ? -4.300 -9.415 -4.701 1.00 87.75 119 ARG A CA 1
ATOM 990 C C . ARG A 1 119 ? -5.100 -10.601 -4.168 1.00 87.75 119 ARG A C 1
ATOM 992 O O . ARG A 1 119 ? -6.315 -10.642 -4.355 1.00 87.75 119 ARG A O 1
ATOM 999 N N . GLN A 1 120 ? -4.443 -11.527 -3.467 1.00 89.75 120 GLN A N 1
ATOM 1000 C CA . GLN A 1 120 ? -5.126 -12.648 -2.816 1.00 89.75 120 GLN A CA 1
ATOM 1001 C C . GLN A 1 120 ? -6.051 -12.167 -1.696 1.00 89.75 120 GLN A C 1
ATOM 1003 O O . GLN A 1 120 ? -7.174 -12.653 -1.579 1.00 89.75 120 GLN A O 1
ATOM 1008 N N . PHE A 1 121 ? -5.607 -11.186 -0.909 1.00 87.81 121 PHE A N 1
ATOM 1009 C CA . PHE A 1 121 ? -6.420 -10.571 0.131 1.00 87.81 121 PHE A CA 1
ATOM 1010 C C . PHE A 1 121 ? -7.661 -9.892 -0.455 1.00 87.81 121 PHE A C 1
ATOM 1012 O O . PHE A 1 121 ? -8.762 -10.201 -0.017 1.00 87.81 121 PHE A O 1
ATOM 1019 N N . LYS A 1 122 ? -7.515 -9.075 -1.507 1.00 85.81 122 LYS A N 1
ATOM 1020 C CA . LYS A 1 122 ? -8.638 -8.420 -2.202 1.00 85.81 122 LYS A CA 1
ATOM 1021 C C . LYS A 1 122 ? -9.618 -9.440 -2.788 1.00 85.81 122 LYS A C 1
ATOM 1023 O O . LYS A 1 122 ? -10.828 -9.288 -2.653 1.00 85.81 122 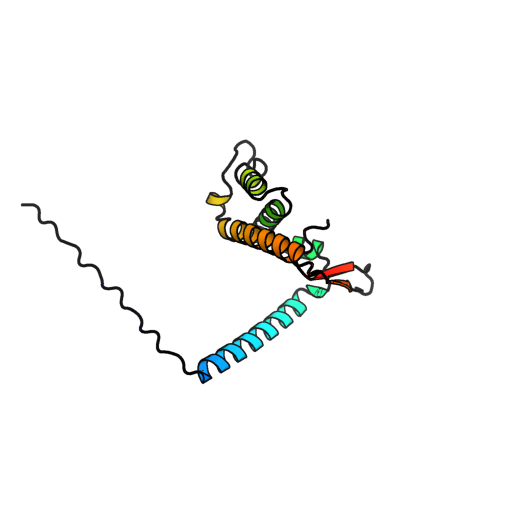LYS A O 1
ATOM 1028 N N . ALA A 1 123 ? -9.113 -10.514 -3.399 1.00 86.56 123 ALA A N 1
ATOM 1029 C CA . ALA A 1 123 ? -9.956 -11.593 -3.913 1.00 86.56 123 ALA A CA 1
ATOM 1030 C C . ALA A 1 123 ? -10.746 -12.293 -2.792 1.00 86.56 123 ALA A C 1
ATOM 1032 O O . ALA A 1 123 ? -11.941 -12.545 -2.943 1.00 86.56 123 ALA A O 1
ATOM 1033 N N . LEU A 1 124 ? -10.098 -12.559 -1.654 1.00 88.75 124 LEU A N 1
ATOM 1034 C CA . LEU A 1 124 ? -10.731 -13.166 -0.487 1.00 88.75 124 LEU A CA 1
ATOM 1035 C C . LEU A 1 124 ? -11.808 -12.2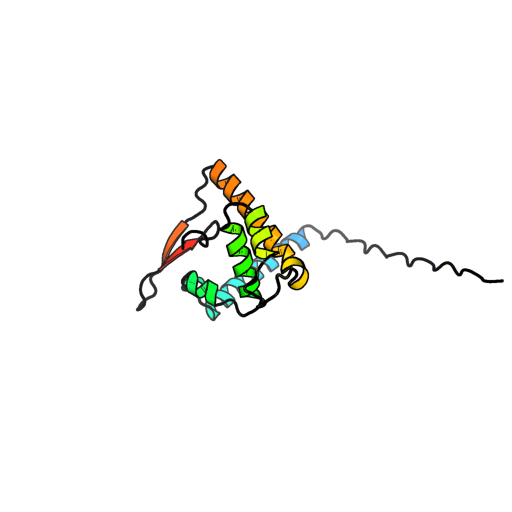53 0.110 1.00 88.75 124 LEU A C 1
ATOM 1037 O O . LEU A 1 124 ? -12.919 -12.705 0.369 1.00 88.75 124 LEU A O 1
ATOM 1041 N N . THR A 1 125 ? -11.505 -10.973 0.308 1.00 84.31 125 THR A N 1
ATOM 1042 C CA . THR A 1 125 ? -12.437 -10.015 0.917 1.00 84.31 125 THR A CA 1
ATOM 1043 C C . THR A 1 125 ? -13.635 -9.743 0.017 1.00 84.31 125 THR A C 1
ATOM 1045 O O . THR A 1 125 ? -14.756 -9.658 0.516 1.00 84.31 125 THR A O 1
ATOM 1048 N N . ASN A 1 126 ? -13.422 -9.702 -1.303 1.00 83.81 126 ASN A N 1
ATOM 1049 C CA . ASN A 1 126 ? -14.498 -9.614 -2.290 1.00 83.81 126 ASN A CA 1
ATOM 1050 C C . ASN A 1 126 ? -15.389 -10.863 -2.259 1.00 83.81 126 ASN A C 1
ATOM 1052 O O . ASN A 1 126 ? -16.610 -10.739 -2.287 1.00 83.81 126 ASN A O 1
ATOM 1056 N N . GLY A 1 127 ? -14.798 -12.058 -2.145 1.00 85.75 127 GLY A N 1
ATOM 1057 C CA . GLY A 1 127 ? -15.551 -13.308 -2.008 1.00 85.75 127 GLY A CA 1
ATOM 1058 C C . GLY A 1 127 ? -16.343 -13.407 -0.699 1.00 85.75 127 GLY A C 1
ATOM 1059 O O . GLY A 1 127 ? -17.428 -13.979 -0.681 1.00 85.75 127 GLY A O 1
ATOM 1060 N N . LEU A 1 128 ? -15.829 -12.819 0.385 1.00 86.25 128 LEU A N 1
ATOM 1061 C CA . LEU A 1 128 ? -16.485 -12.767 1.698 1.00 86.25 128 LEU A CA 1
ATOM 1062 C C . LEU A 1 128 ? -17.468 -11.590 1.850 1.00 86.25 128 LEU A C 1
ATOM 1064 O O . LEU A 1 128 ? -18.138 -11.487 2.877 1.00 86.25 128 LEU A O 1
ATOM 1068 N N . GLY A 1 129 ? -17.565 -10.703 0.852 1.00 81.12 129 GLY A N 1
ATOM 1069 C CA . GLY A 1 129 ? -18.458 -9.541 0.873 1.00 81.12 129 GLY A CA 1
ATOM 1070 C C . GLY A 1 129 ? -18.110 -8.501 1.944 1.00 81.12 129 GLY A C 1
ATOM 1071 O O . GLY A 1 129 ? -18.979 -7.745 2.382 1.00 81.12 129 GLY A O 1
ATOM 1072 N N . TRP A 1 130 ? -16.859 -8.461 2.405 1.00 83.38 130 TRP A N 1
ATOM 1073 C CA . TRP A 1 130 ? -16.426 -7.506 3.422 1.00 83.38 130 TRP A CA 1
ATOM 1074 C C . TRP A 1 130 ? -16.107 -6.153 2.784 1.00 83.38 130 TRP A C 1
ATOM 1076 O O . TRP A 1 130 ? -15.207 -6.043 1.955 1.00 83.38 130 TRP A O 1
ATOM 1086 N N . LYS A 1 131 ? -16.819 -5.102 3.202 1.00 74.62 131 LYS A N 1
ATOM 1087 C CA . LYS A 1 131 ? -16.474 -3.713 2.870 1.00 74.62 131 LYS A CA 1
ATOM 1088 C C . LYS A 1 131 ? -15.364 -3.248 3.812 1.00 74.62 131 LYS A C 1
ATOM 1090 O O . LYS A 1 131 ? -15.645 -2.875 4.949 1.00 74.62 131 LYS A O 1
ATOM 1095 N N . LEU A 1 132 ? -14.110 -3.349 3.366 1.00 74.69 132 LEU A N 1
ATOM 1096 C CA . LEU A 1 132 ? -12.941 -2.932 4.151 1.00 74.69 132 LEU A CA 1
ATOM 1097 C C . LEU A 1 132 ? -12.562 -1.462 3.977 1.00 74.69 132 LEU A C 1
ATOM 1099 O O . LEU A 1 132 ? -11.709 -0.998 4.719 1.00 74.69 132 LEU A O 1
ATOM 1103 N N . GLU A 1 133 ? -13.189 -0.741 3.056 1.00 74.12 133 GLU A N 1
ATOM 1104 C CA . GLU A 1 133 ? -12.952 0.683 2.842 1.00 74.12 133 GLU A CA 1
ATOM 1105 C C . GLU A 1 133 ? -13.907 1.538 3.681 1.00 74.12 133 GLU A C 1
ATOM 1107 O O . GLU A 1 133 ? -15.116 1.279 3.746 1.00 74.12 133 GLU A O 1
ATOM 1112 N N . ARG A 1 134 ? -13.363 2.565 4.333 1.00 75.00 134 ARG A N 1
ATOM 1113 C CA . ARG A 1 134 ? -14.129 3.624 4.987 1.00 75.00 134 ARG A CA 1
ATOM 1114 C C . ARG A 1 134 ? -13.594 4.977 4.566 1.00 75.00 134 ARG A C 1
ATOM 1116 O O . ARG A 1 134 ? -12.437 5.275 4.820 1.00 75.00 134 ARG A O 1
ATOM 1123 N N . CYS A 1 135 ? -14.468 5.802 4.014 1.00 81.56 135 CYS A N 1
ATOM 1124 C CA . CYS A 1 135 ? -14.149 7.158 3.597 1.00 81.56 135 CYS A CA 1
ATOM 1125 C C . CYS A 1 135 ? -14.685 8.189 4.584 1.00 81.56 135 CYS A C 1
ATOM 1127 O O . CYS A 1 135 ? -15.773 8.024 5.145 1.00 81.56 135 CYS A O 1
ATOM 1129 N N . TRP A 1 136 ? -13.924 9.259 4.786 1.00 79.00 136 TRP A N 1
ATOM 1130 C CA . TRP A 1 136 ? -14.374 10.460 5.474 1.00 79.00 136 TRP A CA 1
ATOM 1131 C C . TRP A 1 136 ? -13.766 11.705 4.839 1.00 79.00 136 TRP A C 1
ATOM 1133 O O . TRP A 1 136 ? -12.649 11.711 4.327 1.00 79.00 136 TRP A O 1
ATOM 1143 N N . THR A 1 137 ? -14.505 12.803 4.919 1.00 79.69 137 THR A N 1
ATOM 1144 C CA . THR A 1 137 ? -14.052 14.121 4.479 1.00 79.69 137 THR A CA 1
ATOM 1145 C C . THR A 1 137 ? -13.266 14.797 5.600 1.00 79.69 137 THR A C 1
ATOM 1147 O O . THR A 1 137 ? -13.822 15.058 6.672 1.00 79.69 137 THR A O 1
ATOM 1150 N N . VAL A 1 138 ? -11.996 15.124 5.364 1.00 77.88 138 VAL A N 1
ATOM 1151 C CA . VAL A 1 138 ? -11.184 15.916 6.298 1.00 77.88 138 VAL A CA 1
ATOM 1152 C C . VAL A 1 138 ? -11.254 17.385 5.885 1.00 77.88 138 VAL A C 1
ATOM 1154 O O . VAL A 1 138 ? -10.783 17.774 4.816 1.00 77.88 138 VAL A O 1
ATOM 1157 N N . ASN A 1 139 ? -11.835 18.224 6.744 1.00 78.69 139 ASN A N 1
ATOM 1158 C CA . ASN A 1 139 ? -11.847 19.673 6.547 1.00 78.69 139 ASN A CA 1
ATOM 1159 C C . ASN A 1 139 ? -10.486 20.260 6.951 1.00 78.69 139 ASN A C 1
ATOM 1161 O O . ASN A 1 139 ? -10.055 20.093 8.092 1.00 78.69 139 ASN A O 1
ATOM 1165 N N . ARG A 1 140 ? -9.810 20.955 6.026 1.00 75.06 140 ARG A N 1
ATOM 1166 C CA . ARG A 1 140 ? -8.434 21.464 6.200 1.00 75.06 140 ARG A CA 1
ATOM 1167 C C . ARG A 1 140 ? -8.374 22.988 6.370 1.00 75.06 140 ARG A C 1
ATOM 1169 O O . ARG A 1 140 ? -7.475 23.641 5.847 1.00 75.06 140 ARG A O 1
ATOM 1176 N N . GLY A 1 141 ? -9.341 23.560 7.091 1.00 78.69 141 GLY A N 1
ATOM 1177 C CA . GLY A 1 141 ? -9.408 25.004 7.341 1.00 78.69 141 GLY A CA 1
ATOM 1178 C C . GLY A 1 141 ? -9.621 25.808 6.054 1.00 78.69 141 GLY A C 1
ATOM 1179 O O . GLY A 1 141 ? -10.675 25.697 5.440 1.00 78.69 141 GLY A O 1
ATOM 1180 N N . GLU A 1 142 ? -8.629 26.613 5.657 1.00 74.50 142 GLU A N 1
ATOM 1181 C CA . GLU A 1 142 ? -8.686 27.479 4.463 1.00 74.50 142 GLU A CA 1
ATOM 1182 C C . GLU A 1 142 ? -8.520 26.728 3.125 1.00 74.50 142 GLU A C 1
ATOM 1184 O O . GLU A 1 142 ? -8.737 27.306 2.061 1.00 74.50 142 GLU A O 1
ATOM 1189 N N . MET A 1 143 ? -8.146 25.444 3.148 1.00 70.31 143 MET A N 1
ATOM 1190 C CA . MET A 1 143 ? -7.986 24.615 1.947 1.00 70.31 143 MET A CA 1
ATOM 1191 C C . MET A 1 143 ? -9.246 23.801 1.634 1.00 70.31 143 MET A C 1
ATOM 1193 O O . MET A 1 143 ? -10.019 23.455 2.528 1.00 70.31 143 MET A O 1
ATOM 1197 N N . ALA A 1 144 ? -9.419 23.435 0.358 1.00 75.38 144 ALA A N 1
ATOM 1198 C CA . ALA A 1 144 ? -10.532 22.595 -0.076 1.00 75.38 144 ALA A CA 1
ATOM 1199 C C . ALA A 1 144 ? -10.567 21.258 0.701 1.00 75.38 144 ALA A C 1
ATOM 1201 O O . ALA A 1 144 ? -9.504 20.661 0.945 1.00 75.38 144 ALA A O 1
ATOM 1202 N N . PRO A 1 145 ? -11.769 20.793 1.099 1.00 77.62 145 PRO A N 1
ATOM 1203 C CA . PRO A 1 145 ? -11.929 19.523 1.791 1.00 77.62 145 PRO A CA 1
ATOM 1204 C C . PRO A 1 145 ? -11.491 18.375 0.881 1.00 77.62 145 PRO A C 1
ATOM 1206 O O . PRO A 1 145 ? -11.739 18.396 -0.324 1.00 77.62 145 PRO A O 1
ATOM 1209 N N . VAL A 1 146 ? -10.829 17.382 1.470 1.00 76.56 146 VAL A N 1
ATOM 1210 C CA . VAL A 1 146 ? -10.355 16.187 0.763 1.00 76.56 146 VAL A CA 1
ATOM 1211 C C . VAL A 1 146 ? -11.003 14.957 1.379 1.00 76.56 146 VAL A C 1
ATOM 1213 O O . VAL A 1 146 ? -11.089 14.844 2.605 1.00 76.56 146 VAL A O 1
ATOM 1216 N N . GLU A 1 147 ? -11.463 14.043 0.528 1.00 76.25 147 GLU A N 1
ATOM 1217 C CA . GLU A 1 147 ? -11.883 12.710 0.952 1.00 76.25 147 GLU A CA 1
ATOM 1218 C C . GLU A 1 147 ? -10.647 11.845 1.195 1.00 76.25 147 GLU A C 1
ATOM 1220 O O . GLU A 1 147 ? -9.794 11.706 0.320 1.00 76.25 147 GLU A O 1
ATOM 1225 N N . SER A 1 148 ? -10.539 11.304 2.408 1.00 71.69 148 SER A N 1
ATOM 1226 C CA . SER A 1 148 ? -9.534 10.314 2.775 1.00 71.69 148 SER A CA 1
ATOM 1227 C C . SER A 1 148 ? -10.257 9.009 3.060 1.00 71.69 148 SER A C 1
ATOM 1229 O O . SER A 1 148 ? -11.154 8.942 3.907 1.00 71.69 148 SER A O 1
ATOM 1231 N N . CYS A 1 149 ? -9.896 7.985 2.305 1.00 72.94 149 CYS A N 1
ATOM 1232 C CA . CYS A 1 149 ? -10.434 6.652 2.463 1.00 72.94 149 CYS A CA 1
ATOM 1233 C C . CYS A 1 149 ? -9.361 5.786 3.132 1.00 72.94 149 CYS A C 1
ATOM 1235 O O . CYS A 1 149 ? -8.219 5.708 2.686 1.00 72.94 149 CYS A O 1
ATOM 1237 N N . GLU A 1 150 ? -9.705 5.147 4.246 1.00 66.94 150 GLU A N 1
ATOM 1238 C CA . GLU A 1 150 ? -8.841 4.183 4.914 1.00 66.94 150 GLU A CA 1
ATOM 1239 C C . GLU A 1 150 ? -9.389 2.768 4.742 1.00 66.94 150 GLU A C 1
ATOM 1241 O O . GLU A 1 150 ? -10.578 2.497 4.927 1.00 66.94 150 GLU A O 1
ATOM 1246 N N . GLY A 1 151 ? -8.482 1.841 4.437 1.00 64.38 151 GLY A N 1
ATOM 1247 C CA . GLY A 1 151 ? -8.786 0.422 4.291 1.00 64.38 151 GLY A CA 1
ATOM 1248 C C . GLY A 1 151 ? -8.591 -0.101 2.870 1.00 64.38 151 GLY A C 1
ATOM 1249 O O . GLY A 1 151 ? -8.837 0.584 1.888 1.00 64.38 151 GLY A O 1
ATOM 1250 N N . THR A 1 152 ? -8.026 -1.313 2.784 1.00 57.84 152 THR A N 1
ATOM 1251 C CA . THR A 1 152 ? -7.593 -2.006 1.550 1.00 57.84 152 THR A CA 1
ATOM 1252 C C . THR A 1 152 ? -7.032 -1.107 0.446 1.00 57.84 152 THR A C 1
ATOM 1254 O O . THR A 1 152 ? -7.305 -1.353 -0.717 1.00 57.84 152 THR A O 1
ATOM 1257 N N . LEU A 1 153 ? -6.168 -0.150 0.806 1.00 53.00 153 LEU A N 1
ATOM 1258 C CA . LEU A 1 153 ? -5.341 0.654 -0.104 1.00 53.00 153 LEU A CA 1
ATOM 1259 C C . LEU A 1 153 ? -6.142 1.290 -1.251 1.00 53.00 153 LEU A C 1
ATOM 1261 O O . LEU A 1 153 ? -6.253 0.726 -2.339 1.00 53.00 153 LEU A O 1
ATOM 1265 N N . THR A 1 154 ? -6.590 2.519 -1.021 1.00 47.00 154 THR A N 1
ATOM 1266 C CA . THR A 1 154 ? -7.228 3.481 -1.945 1.00 47.00 154 THR A CA 1
ATOM 1267 C C . THR A 1 154 ? -6.326 3.939 -3.094 1.00 47.00 154 THR A C 1
ATOM 1269 O O . THR A 1 154 ? -6.431 5.036 -3.620 1.00 47.00 154 THR A O 1
ATOM 1272 N N . MET A 1 155 ? -5.441 3.054 -3.544 1.00 49.88 155 MET A N 1
ATOM 1273 C CA . MET A 1 155 ? -4.601 3.214 -4.725 1.00 49.88 155 MET A CA 1
ATOM 1274 C C . MET A 1 155 ? -5.267 2.667 -5.991 1.00 49.88 155 MET A C 1
ATOM 1276 O O . MET A 1 155 ? -4.647 2.708 -7.054 1.00 49.88 155 MET A O 1
ATOM 1280 N N . THR A 1 156 ? -6.486 2.118 -5.881 1.00 47.66 156 THR A N 1
ATOM 1281 C CA . THR A 1 156 ? -7.220 1.529 -7.013 1.00 47.66 156 THR A CA 1
ATOM 1282 C C . THR A 1 156 ? -8.395 2.369 -7.521 1.00 47.66 156 THR A C 1
ATOM 1284 O O . THR A 1 156 ? -9.078 1.902 -8.425 1.00 47.66 156 THR A O 1
ATOM 1287 N N . GLU A 1 157 ? -8.630 3.569 -6.977 1.00 38.59 157 GLU A N 1
ATOM 1288 C CA . GLU A 1 157 ? -9.650 4.515 -7.475 1.00 38.59 157 GLU A CA 1
ATOM 1289 C C . GLU A 1 157 ? -9.074 5.921 -7.732 1.00 38.59 157 GLU A C 1
ATOM 1291 O O . GLU A 1 157 ? -9.592 6.926 -7.253 1.00 38.59 157 GLU A O 1
ATOM 1296 N N . ILE A 1 158 ? -7.994 5.987 -8.519 1.00 34.12 158 ILE A N 1
ATOM 1297 C CA . ILE A 1 158 ? -7.654 7.160 -9.345 1.00 34.12 158 ILE A CA 1
ATOM 1298 C C . ILE A 1 158 ? -7.354 6.658 -10.754 1.00 34.12 158 ILE A C 1
ATOM 1300 O O . ILE A 1 158 ? -6.545 5.705 -10.860 1.00 34.12 158 ILE A O 1
#

Organism: NCBI:txid53326

pLDDT: mean 75.32, std 14.37, range [34.12, 95.88]

Foldseek 3Di:
DDDDDDDDDDPDDPPPPDDDPPVVVVVVVVVVVVVVVVVVVVCCVVPVVVQDAPVRVLVVDPDLRNVLVVLLLQCLQDPHNVVSQVCQQQPCVVPPPDGHGCCVVSVSVVSSVVSVVLNVVVVVCVVVVHPFKDWDWDDDVPDDIHIDIDGSDPSNPD

Radius of gyration: 23.65 Å; chains: 1; bounding box: 72×64×58 Å